Protein AF-A0A2D9E8N8-F1 (afdb_monomer_lite)

pLDDT: mean 74.77, std 14.78, range [50.44, 90.25]

Sequence (61 aa):
MKSQLLLIAFFSLILVSCKKEYNCVCGSDGGEPYVIIISANNLDDAITECSPPGSDCEIEE

Radius of gyration: 18.95 Å; chains: 1; bounding box: 38×18×58 Å

Secondary structure (DSSP, 8-state):
--SHHHHHHHHGGG----PEEEEEEE--TTS--EEEEEEESSHHHHHHHH--TT--EEEE-

Foldseek 3Di:
DPPVVVVVVVVVVVVPLQFDWWWKWFDDDVDDIDTDIDTHSDVVRVQCVRDPPPTRIDTDD

Structure (mmCIF, N/CA/C/O backbone):
data_AF-A0A2D9E8N8-F1
#
_entry.id   AF-A0A2D9E8N8-F1
#
loop_
_atom_site.group_PDB
_atom_site.id
_a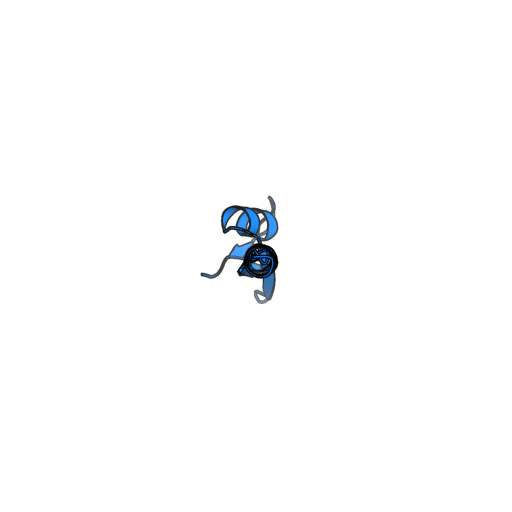tom_site.type_symbol
_atom_site.label_atom_id
_atom_site.label_alt_id
_atom_site.label_comp_id
_atom_site.label_asym_id
_atom_site.label_entity_id
_atom_site.label_seq_id
_atom_site.pdbx_PDB_ins_code
_atom_site.Cartn_x
_atom_site.Cartn_y
_atom_site.Cartn_z
_atom_site.occupancy
_atom_site.B_iso_or_equiv
_atom_site.auth_seq_id
_atom_site.auth_comp_id
_atom_site.auth_asym_id
_atom_site.auth_atom_id
_atom_site.pdbx_PDB_model_num
ATOM 1 N N . MET A 1 1 ? -21.736 -3.967 44.299 1.00 50.44 1 MET A N 1
ATOM 2 C CA . MET A 1 1 ? -22.078 -3.901 42.858 1.00 50.44 1 MET A CA 1
ATOM 3 C C . MET A 1 1 ? -21.412 -2.688 42.183 1.00 50.44 1 MET A C 1
ATOM 5 O O . MET A 1 1 ? -22.096 -1.815 41.679 1.00 50.44 1 MET A O 1
ATOM 9 N N . LYS A 1 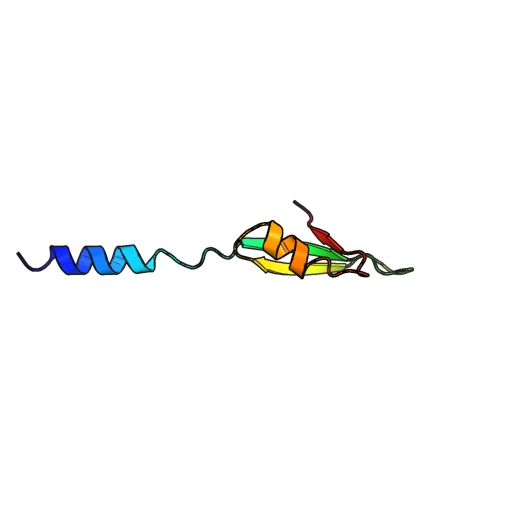2 ? -20.073 -2.589 42.205 1.00 51.28 2 LYS A N 1
ATOM 10 C CA . LYS A 1 2 ? -19.303 -1.509 41.536 1.00 51.28 2 LYS A CA 1
ATOM 11 C C . LYS A 1 2 ? -18.186 -2.037 40.622 1.00 51.28 2 LYS A C 1
ATOM 13 O O . LYS A 1 2 ? -17.588 -1.276 39.880 1.00 51.28 2 LYS A O 1
ATOM 18 N N . SER A 1 3 ? -17.929 -3.348 40.658 1.00 55.16 3 SER A N 1
ATOM 19 C CA . SER A 1 3 ? -16.779 -3.961 39.985 1.00 55.16 3 SER A CA 1
ATOM 20 C C . SER A 1 3 ? -17.056 -4.381 38.537 1.00 55.16 3 SER A C 1
ATOM 22 O O . SER A 1 3 ? -16.115 -4.562 37.778 1.00 55.16 3 SER A O 1
ATOM 24 N N . GLN A 1 4 ? -18.328 -4.519 38.137 1.00 56.25 4 GLN A N 1
ATOM 25 C CA . GLN A 1 4 ? -18.694 -4.927 36.773 1.00 56.25 4 GLN A CA 1
ATOM 26 C C . GLN A 1 4 ? -18.537 -3.807 35.731 1.00 56.25 4 GLN A C 1
ATOM 28 O O . GLN A 1 4 ? -18.288 -4.102 34.571 1.00 56.25 4 GLN A O 1
ATOM 33 N N . LEU A 1 5 ? -18.618 -2.531 36.129 1.00 53.00 5 LEU A N 1
ATOM 34 C CA . LEU A 1 5 ? -18.465 -1.398 35.204 1.00 53.00 5 LEU A CA 1
ATOM 35 C C . LEU A 1 5 ? -17.014 -1.194 34.738 1.00 53.00 5 LEU A C 1
ATOM 37 O O . LEU A 1 5 ? -16.789 -0.799 33.599 1.00 53.00 5 LEU A O 1
ATOM 41 N N . LEU A 1 6 ? -16.028 -1.516 35.583 1.00 53.88 6 LEU A N 1
ATOM 42 C CA . LEU A 1 6 ? -14.606 -1.389 35.236 1.00 53.88 6 LEU A CA 1
ATOM 43 C C . LEU A 1 6 ? -14.129 -2.468 34.251 1.00 53.88 6 LEU A C 1
ATOM 45 O O . LEU A 1 6 ? -13.218 -2.215 33.470 1.00 53.88 6 LEU A O 1
ATOM 49 N N . LEU A 1 7 ? -14.768 -3.642 34.241 1.00 54.00 7 LEU A N 1
ATOM 50 C CA . LEU A 1 7 ? -14.432 -4.728 33.313 1.00 54.00 7 LEU A CA 1
ATOM 51 C C . LEU A 1 7 ? -14.886 -4.434 31.875 1.00 54.00 7 LEU A C 1
ATOM 53 O O . LEU A 1 7 ? -14.210 -4.826 30.929 1.00 54.00 7 LEU A O 1
ATOM 57 N N . ILE A 1 8 ? -15.989 -3.697 31.704 1.00 56.03 8 ILE A N 1
ATOM 58 C CA . ILE A 1 8 ? -16.513 -3.326 30.380 1.00 56.03 8 ILE A CA 1
ATOM 59 C C . ILE A 1 8 ? -15.614 -2.271 29.716 1.00 56.03 8 ILE A C 1
ATOM 61 O O . ILE A 1 8 ? -15.337 -2.372 28.524 1.00 56.03 8 ILE A O 1
ATOM 65 N N . ALA A 1 9 ? -15.081 -1.317 30.488 1.00 55.41 9 ALA A N 1
ATOM 66 C CA . ALA A 1 9 ? -14.172 -0.288 29.972 1.00 55.41 9 ALA A CA 1
ATOM 67 C C . ALA A 1 9 ? -12.832 -0.862 29.464 1.00 55.41 9 ALA A C 1
ATOM 69 O O . ALA A 1 9 ? -12.233 -0.320 28.535 1.00 55.41 9 ALA A O 1
ATOM 70 N N . PHE A 1 10 ? -12.377 -1.979 30.041 1.00 50.91 10 PHE A N 1
ATOM 71 C CA . PHE A 1 10 ? -11.149 -2.655 29.614 1.00 50.91 10 PHE A CA 1
ATOM 72 C C . PHE A 1 10 ? -11.332 -3.450 28.313 1.00 50.91 10 PHE A C 1
ATOM 74 O O . PHE A 1 10 ? -10.406 -3.528 27.513 1.00 50.91 10 PHE A O 1
ATOM 81 N N . PHE A 1 11 ? -12.532 -3.982 28.057 1.00 52.41 11 PHE A N 1
ATOM 82 C CA . PHE A 1 11 ? -12.833 -4.701 26.813 1.00 52.41 11 PHE A CA 1
ATOM 83 C C . PHE A 1 11 ? -12.991 -3.769 25.603 1.00 52.41 11 PHE A C 1
ATOM 85 O O . PHE A 1 11 ? -12.669 -4.159 24.484 1.00 52.41 11 PHE A O 1
ATOM 92 N N . SER A 1 12 ? -13.422 -2.521 25.810 1.00 51.41 12 SER A N 1
ATOM 93 C CA . SER A 1 12 ? -13.564 -1.534 24.728 1.00 51.41 12 SER A CA 1
ATOM 94 C C . SER A 1 12 ? -12.236 -0.993 24.181 1.00 51.41 12 SER A C 1
ATOM 96 O O . SER A 1 12 ? -12.212 -0.491 23.062 1.00 51.41 12 SER A O 1
ATOM 98 N N . LEU A 1 13 ? -11.129 -1.115 24.924 1.00 51.16 13 LEU A N 1
ATOM 99 C CA . LEU A 1 13 ? -9.788 -0.706 24.467 1.00 51.16 13 LEU A CA 1
ATOM 100 C C . LEU A 1 13 ? -9.092 -1.768 23.598 1.00 51.16 13 LEU A C 1
ATOM 102 O O . LEU A 1 13 ? -8.061 -1.483 22.998 1.00 51.16 13 LEU A O 1
ATOM 106 N N . ILE A 1 14 ? -9.668 -2.973 23.497 1.00 52.28 14 ILE A N 1
ATOM 107 C CA . ILE A 1 14 ? -9.188 -4.049 22.613 1.00 52.28 14 ILE A CA 1
ATOM 108 C C . ILE A 1 14 ? -9.782 -3.905 21.196 1.00 52.28 14 ILE A C 1
ATOM 110 O O . ILE A 1 14 ? -9.504 -4.706 20.313 1.00 52.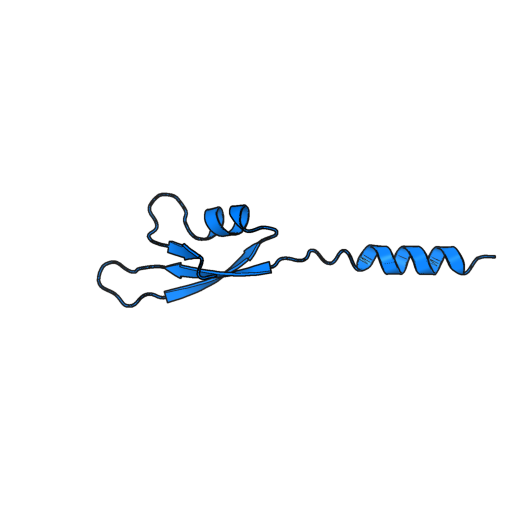28 14 ILE A O 1
ATOM 114 N N . LEU A 1 15 ? -10.518 -2.821 20.918 1.00 50.66 15 LEU A N 1
ATOM 115 C CA . LEU A 1 15 ? -10.650 -2.266 19.565 1.00 50.66 15 LEU A CA 1
ATOM 116 C C . LEU A 1 15 ? -9.358 -1.523 19.198 1.00 50.66 15 LEU A C 1
ATOM 118 O O . LEU A 1 15 ? -9.376 -0.361 18.793 1.00 50.66 15 LEU A O 1
ATOM 122 N N . VAL A 1 16 ? -8.223 -2.200 19.395 1.00 55.25 16 VAL A N 1
ATOM 123 C CA . VAL A 1 16 ? -6.962 -1.873 18.740 1.00 55.25 16 VAL A CA 1
ATOM 124 C C . VAL A 1 16 ? -7.338 -1.643 17.287 1.00 55.25 16 VAL A C 1
ATOM 126 O O . VAL A 1 16 ? -7.960 -2.516 16.686 1.00 55.25 16 VAL A O 1
ATOM 129 N N . SER A 1 17 ? -7.058 -0.455 16.752 1.00 54.59 17 SER A N 1
ATOM 130 C CA . SER A 1 17 ? -7.102 -0.224 15.314 1.00 54.59 17 SER A CA 1
ATOM 131 C C . SER A 1 17 ? -6.275 -1.328 14.668 1.00 54.59 17 SER A C 1
ATOM 133 O O . SER A 1 17 ? -5.049 -1.241 14.649 1.00 54.59 17 SER A O 1
ATOM 135 N N . CYS A 1 18 ? -6.935 -2.400 14.228 1.00 65.62 18 CYS A N 1
ATOM 136 C CA . CYS A 1 18 ? -6.322 -3.517 13.534 1.00 65.62 18 CYS A CA 1
ATOM 137 C C . CYS A 1 18 ? -5.958 -3.001 12.153 1.00 65.62 18 CYS A C 1
ATOM 139 O O . CYS A 1 18 ? -6.658 -3.251 11.175 1.00 65.62 18 CYS A O 1
ATOM 141 N N . LYS A 1 19 ? -4.889 -2.210 12.095 1.00 75.31 19 LYS A N 1
ATOM 142 C CA . LYS A 1 19 ? -4.233 -1.927 10.840 1.00 75.31 19 LYS A CA 1
ATOM 143 C C . LYS A 1 19 ? -3.538 -3.212 10.437 1.00 75.31 19 LYS A C 1
ATOM 145 O O . LYS A 1 19 ? -2.736 -3.758 11.195 1.00 75.31 19 LYS A O 1
ATOM 150 N N . LYS A 1 20 ? -3.915 -3.720 9.278 1.00 84.44 20 LYS A N 1
ATOM 151 C CA . LYS A 1 20 ? -3.254 -4.852 8.658 1.00 84.44 20 LYS A CA 1
ATOM 152 C C . LYS A 1 20 ? -2.072 -4.309 7.863 1.00 84.44 20 LYS A C 1
ATOM 154 O O . LYS A 1 20 ? -2.178 -3.265 7.220 1.00 84.44 20 LYS A O 1
ATOM 159 N N . GLU A 1 21 ? -0.943 -4.992 7.968 1.00 89.50 21 GLU A N 1
ATOM 160 C CA . GLU A 1 21 ? 0.216 -4.719 7.129 1.00 89.50 21 GLU A CA 1
ATOM 161 C C . GLU A 1 21 ? 0.028 -5.417 5.779 1.00 89.50 21 GLU A C 1
ATOM 163 O O . GLU A 1 21 ? -0.433 -6.561 5.730 1.00 89.50 21 GLU A O 1
ATOM 168 N N . TYR A 1 22 ? 0.348 -4.712 4.698 1.00 88.81 22 TYR A N 1
ATOM 169 C CA . TYR A 1 22 ? 0.314 -5.217 3.331 1.00 88.81 22 TYR A CA 1
ATOM 170 C C . TYR A 1 22 ? 1.670 -4.979 2.678 1.00 88.81 22 TYR A C 1
ATOM 172 O O . TYR A 1 22 ? 2.278 -3.918 2.856 1.00 88.81 22 TYR A O 1
ATOM 180 N N . ASN A 1 23 ? 2.121 -5.968 1.913 1.00 89.56 23 ASN A N 1
ATOM 181 C CA . ASN A 1 23 ? 3.335 -5.869 1.123 1.00 89.56 23 ASN A CA 1
ATOM 182 C C . ASN A 1 23 ? 2.975 -5.260 -0.228 1.00 89.56 23 ASN A C 1
ATOM 184 O O . ASN A 1 23 ? 2.228 -5.845 -1.006 1.00 89.56 23 ASN A O 1
ATOM 188 N N . CYS A 1 24 ? 3.495 -4.072 -0.484 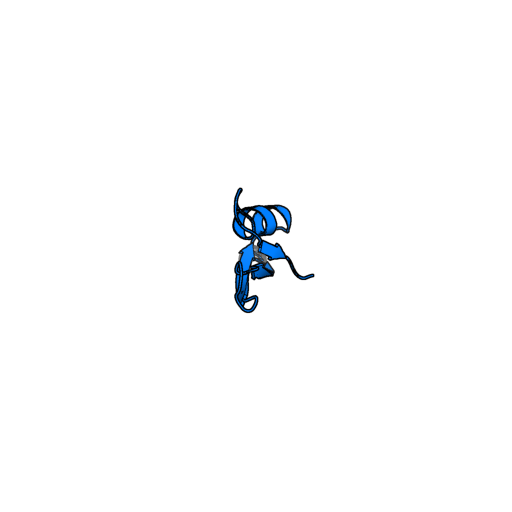1.00 90.25 24 CYS A N 1
ATOM 189 C CA . CYS A 1 24 ? 3.358 -3.367 -1.741 1.00 90.25 24 CYS A CA 1
ATOM 190 C C . CYS A 1 24 ? 4.645 -3.548 -2.547 1.00 90.25 24 CYS A C 1
ATOM 192 O O . CYS A 1 24 ? 5.702 -3.052 -2.154 1.00 90.25 24 CYS A O 1
ATOM 194 N N . VAL A 1 25 ? 4.574 -4.287 -3.646 1.00 89.12 25 VAL A N 1
ATOM 195 C CA . VAL A 1 25 ? 5.694 -4.552 -4.547 1.00 89.12 25 VAL A CA 1
ATOM 196 C C . VAL A 1 25 ? 5.668 -3.515 -5.655 1.00 89.12 25 VAL A C 1
ATOM 198 O O . VAL A 1 25 ? 4.735 -3.477 -6.447 1.00 89.12 25 VAL A O 1
ATOM 201 N N . CYS A 1 26 ? 6.697 -2.682 -5.723 1.00 87.81 26 CYS A N 1
ATOM 202 C CA . CYS A 1 26 ? 6.845 -1.675 -6.761 1.00 87.81 26 CYS A CA 1
ATOM 203 C C . CYS A 1 26 ? 7.864 -2.128 -7.805 1.00 87.81 26 CYS A C 1
ATOM 205 O O . CYS A 1 26 ? 9.018 -2.439 -7.482 1.00 87.81 26 CYS A O 1
ATOM 207 N N . GLY A 1 27 ? 7.435 -2.142 -9.065 1.00 82.25 27 GLY A N 1
ATOM 208 C CA . GLY A 1 27 ? 8.313 -2.269 -10.217 1.00 82.25 27 GLY A CA 1
ATOM 209 C C . GLY A 1 27 ? 9.127 -0.992 -10.409 1.00 82.25 27 GLY A C 1
ATOM 210 O O . GLY A 1 27 ? 8.608 0.117 -10.312 1.00 82.25 27 GLY A O 1
ATOM 211 N N . SER A 1 28 ? 10.423 -1.143 -10.670 1.00 72.06 28 SER A N 1
ATOM 212 C CA . SER A 1 28 ? 11.280 -0.043 -11.109 1.00 72.06 28 SER A CA 1
ATOM 213 C C . SER A 1 28 ? 11.574 -0.240 -12.590 1.00 72.06 28 SER A C 1
ATOM 215 O O . SER A 1 28 ? 12.102 -1.286 -12.973 1.00 72.06 28 SER A O 1
ATOM 217 N N . ASP A 1 29 ? 11.231 0.743 -13.423 1.00 66.75 29 ASP A N 1
ATOM 218 C CA . ASP A 1 29 ? 11.520 0.739 -14.859 1.00 66.75 29 ASP A CA 1
ATOM 219 C C . ASP A 1 29 ? 13.038 0.574 -15.094 1.00 66.75 29 ASP A C 1
ATOM 221 O O . ASP A 1 29 ? 13.831 1.505 -14.935 1.00 66.75 29 ASP A O 1
ATOM 225 N N . GLY A 1 30 ? 13.460 -0.649 -15.437 1.00 69.69 30 GLY A N 1
ATOM 226 C CA . GLY A 1 30 ? 14.865 -1.011 -15.660 1.00 69.69 30 GLY A CA 1
ATOM 227 C C . GLY A 1 30 ? 15.671 -1.395 -14.410 1.00 69.69 30 GLY A C 1
ATOM 228 O O . GLY A 1 30 ? 16.892 -1.533 -14.514 1.00 69.69 30 GLY A O 1
ATOM 229 N N . GLY A 1 31 ? 15.022 -1.579 -13.254 1.00 77.06 31 GLY A N 1
ATOM 230 C CA . GLY A 1 31 ? 15.640 -2.005 -11.992 1.00 77.06 31 GLY A CA 1
ATOM 231 C C . GLY A 1 31 ? 15.045 -3.292 -11.407 1.00 77.06 31 GLY A C 1
ATOM 232 O O . GLY A 1 31 ? 14.172 -3.926 -11.995 1.00 77.06 31 GLY A O 1
ATOM 233 N N . GLU A 1 32 ? 15.533 -3.683 -10.228 1.00 79.12 32 GLU A N 1
ATOM 234 C CA . GLU A 1 32 ? 14.960 -4.790 -9.452 1.00 79.12 32 GLU A CA 1
ATOM 235 C C . GLU A 1 32 ? 13.718 -4.296 -8.683 1.00 79.12 32 GLU A C 1
ATOM 237 O O . GLU A 1 32 ? 13.735 -3.166 -8.178 1.00 79.12 32 GLU A O 1
ATOM 242 N N . PRO A 1 33 ? 12.637 -5.094 -8.597 1.00 83.44 33 PRO A N 1
ATOM 243 C CA . PRO A 1 33 ? 11.453 -4.719 -7.832 1.00 83.44 33 PRO A CA 1
ATOM 244 C C . PRO A 1 33 ? 11.792 -4.579 -6.345 1.00 83.44 33 PRO A C 1
ATOM 246 O O . PRO A 1 33 ? 12.646 -5.296 -5.817 1.00 83.44 33 PRO A O 1
ATOM 249 N N . TYR A 1 34 ? 11.107 -3.670 -5.657 1.00 84.50 34 TYR A N 1
ATOM 250 C CA . TYR A 1 34 ? 11.291 -3.439 -4.225 1.00 84.50 34 TYR A CA 1
ATOM 251 C C . TYR A 1 34 ? 9.962 -3.515 -3.478 1.00 84.50 34 TYR A C 1
ATOM 253 O O . TYR A 1 34 ? 8.909 -3.213 -4.031 1.00 84.50 34 TYR A O 1
ATOM 261 N N . VAL A 1 35 ? 10.015 -3.923 -2.208 1.00 88.31 35 VAL A N 1
ATOM 262 C CA . VAL A 1 35 ? 8.826 -4.116 -1.369 1.00 88.31 35 VAL A CA 1
ATOM 263 C C . VAL A 1 35 ? 8.747 -3.021 -0.312 1.00 88.31 35 VAL A C 1
ATOM 265 O O . VAL A 1 35 ? 9.725 -2.751 0.390 1.00 88.31 35 VAL A O 1
ATOM 268 N N . ILE A 1 36 ? 7.572 -2.415 -0.178 1.00 88.25 36 ILE A N 1
ATOM 269 C CA . ILE A 1 36 ? 7.223 -1.453 0.865 1.00 88.25 36 ILE A CA 1
ATOM 270 C C . ILE A 1 36 ? 6.137 -2.075 1.740 1.00 88.25 36 ILE A C 1
ATOM 272 O O . ILE A 1 36 ? 5.186 -2.661 1.233 1.00 88.25 36 ILE A O 1
ATOM 276 N N . ILE A 1 37 ? 6.253 -1.928 3.057 1.00 89.81 37 ILE A N 1
ATOM 277 C CA . ILE A 1 37 ? 5.215 -2.370 3.990 1.00 89.81 37 ILE A CA 1
ATOM 278 C C . ILE A 1 37 ? 4.326 -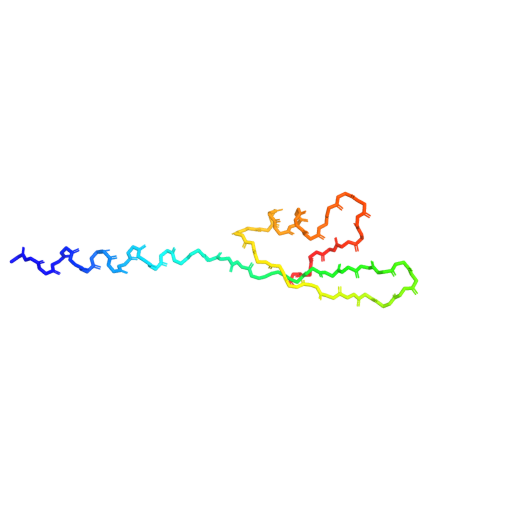1.172 4.312 1.00 89.81 37 ILE A C 1
ATOM 280 O O . ILE A 1 37 ? 4.808 -0.163 4.834 1.00 89.81 37 ILE A O 1
ATOM 284 N N . ILE A 1 38 ? 3.036 -1.291 4.017 1.00 89.50 38 ILE A N 1
ATOM 285 C CA . ILE A 1 38 ? 2.019 -0.271 4.304 1.00 89.50 38 ILE A CA 1
ATOM 286 C C . ILE A 1 38 ? 1.006 -0.802 5.314 1.00 89.50 38 ILE A C 1
ATOM 288 O O . ILE A 1 38 ? 0.730 -1.997 5.371 1.00 89.50 38 ILE A O 1
ATOM 292 N N . SER A 1 39 ? 0.454 0.086 6.139 1.00 89.69 39 SER A N 1
ATOM 293 C CA . SER A 1 39 ? -0.418 -0.281 7.257 1.00 89.69 39 SER A CA 1
ATOM 294 C C . SER A 1 39 ? -1.792 0.361 7.089 1.00 89.69 39 SER A C 1
ATOM 296 O O . SER A 1 39 ? -1.972 1.547 7.380 1.00 89.69 39 SER A O 1
ATOM 298 N N . ALA A 1 40 ? -2.769 -0.433 6.653 1.00 87.75 40 ALA A N 1
ATOM 299 C CA . ALA A 1 40 ? -4.096 0.044 6.270 1.00 87.75 40 ALA A CA 1
ATOM 300 C C . ALA A 1 40 ? -5.220 -0.697 7.009 1.00 87.75 40 ALA A C 1
ATOM 302 O O . ALA A 1 40 ? -5.051 -1.815 7.501 1.00 87.75 40 ALA A O 1
ATOM 303 N N . ASN A 1 41 ? -6.395 -0.070 7.102 1.00 85.75 41 ASN A N 1
ATOM 304 C CA . ASN A 1 41 ? -7.542 -0.657 7.806 1.00 85.75 41 ASN A CA 1
ATOM 305 C C . ASN A 1 41 ? -8.254 -1.739 6.975 1.00 85.75 41 ASN A C 1
ATOM 307 O O . ASN A 1 41 ? -8.918 -2.610 7.532 1.00 85.75 41 ASN A O 1
ATOM 311 N N . ASN A 1 42 ? -8.142 -1.672 5.649 1.00 86.12 42 ASN A N 1
ATOM 312 C CA . ASN A 1 42 ? -8.745 -2.590 4.688 1.00 86.12 42 ASN A CA 1
ATOM 313 C C . ASN A 1 42 ? -7.871 -2.661 3.418 1.00 86.12 42 ASN A C 1
ATOM 315 O O . ASN A 1 42 ? -6.873 -1.947 3.314 1.00 86.12 42 ASN A O 1
ATOM 319 N N . LEU A 1 43 ? -8.216 -3.564 2.496 1.00 85.50 43 LEU A N 1
ATOM 320 C CA . LEU A 1 43 ? -7.447 -3.799 1.273 1.00 85.50 43 LEU A CA 1
ATOM 321 C C . LEU A 1 43 ?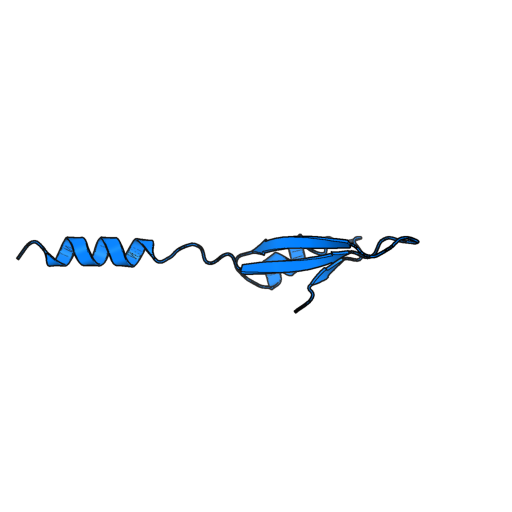 -7.551 -2.624 0.289 1.00 85.50 43 LEU A C 1
ATOM 323 O O . LEU A 1 43 ? -6.552 -2.269 -0.317 1.00 85.50 43 LEU A O 1
ATOM 327 N N . ASP A 1 44 ? -8.716 -1.990 0.157 1.00 87.00 44 ASP A N 1
ATOM 328 C CA . ASP A 1 44 ? -8.922 -0.869 -0.773 1.00 87.00 44 ASP A CA 1
ATOM 329 C C . ASP A 1 44 ? -8.073 0.364 -0.405 1.00 87.00 44 ASP A C 1
ATOM 331 O O . ASP A 1 44 ? -7.461 0.996 -1.274 1.00 87.00 44 ASP A O 1
ATOM 335 N N . ASP A 1 45 ? -7.982 0.669 0.893 1.00 88.56 45 ASP A N 1
ATOM 336 C CA . ASP A 1 45 ? -7.098 1.702 1.441 1.00 88.56 45 ASP A CA 1
ATOM 337 C C . ASP A 1 45 ? -5.636 1.365 1.120 1.00 88.56 45 ASP A C 1
ATOM 339 O O . ASP A 1 45 ? -4.883 2.223 0.659 1.00 88.56 45 ASP A O 1
ATOM 343 N N . ALA A 1 46 ? -5.253 0.097 1.310 1.00 87.88 46 ALA A N 1
ATOM 344 C CA . ALA A 1 46 ? -3.911 -0.373 1.007 1.00 87.88 46 ALA A CA 1
ATOM 345 C C . ALA A 1 46 ? -3.594 -0.252 -0.491 1.00 87.88 46 ALA A C 1
ATOM 347 O O . ALA A 1 46 ? -2.507 0.191 -0.838 1.00 87.88 46 ALA A O 1
ATOM 348 N N . ILE A 1 47 ? -4.523 -0.610 -1.385 1.00 87.38 47 ILE A N 1
ATOM 349 C CA . ILE A 1 47 ? -4.339 -0.517 -2.844 1.00 87.38 47 ILE A CA 1
ATOM 350 C C . ILE A 1 47 ? -4.148 0.941 -3.260 1.00 87.38 47 ILE A C 1
ATOM 352 O O . ILE A 1 47 ? -3.261 1.248 -4.054 1.00 87.38 47 ILE A O 1
ATOM 356 N N . THR A 1 48 ? -4.954 1.844 -2.703 1.00 88.12 48 THR A N 1
ATOM 357 C CA . THR A 1 48 ? -4.878 3.277 -3.014 1.00 88.12 48 THR A CA 1
ATOM 358 C C . THR A 1 48 ? -3.553 3.885 -2.549 1.00 88.12 48 THR A C 1
ATOM 360 O O . THR A 1 48 ? -2.994 4.742 -3.233 1.00 88.12 48 THR A O 1
ATOM 363 N N . GLU A 1 49 ? -3.046 3.445 -1.396 1.00 87.62 49 GLU A N 1
ATOM 364 C CA . GLU A 1 49 ? -1.759 3.889 -0.852 1.00 87.62 49 GLU A CA 1
ATOM 365 C C . GLU A 1 49 ? -0.565 3.243 -1.572 1.00 87.62 49 GLU A C 1
ATOM 367 O O . GLU A 1 49 ? 0.436 3.913 -1.817 1.00 87.62 49 GLU A O 1
ATOM 372 N N . CYS A 1 50 ? -0.688 1.967 -1.947 1.00 87.50 50 CYS A N 1
ATOM 373 C CA . CYS A 1 50 ? 0.332 1.208 -2.663 1.00 87.50 50 CYS A CA 1
ATOM 374 C C . CYS A 1 50 ? 0.502 1.691 -4.103 1.00 87.50 50 CYS A C 1
ATOM 376 O O . CYS A 1 50 ? 1.631 1.876 -4.546 1.00 87.50 50 CYS A O 1
ATOM 378 N N . SER A 1 51 ? -0.605 1.912 -4.820 1.00 85.44 51 SER A N 1
ATOM 379 C CA . SER A 1 51 ? -0.615 2.148 -6.264 1.00 85.44 51 SER A CA 1
ATOM 380 C C . SER A 1 51 ? -1.301 3.464 -6.660 1.00 85.44 51 SER A C 1
ATOM 382 O O . SER A 1 51 ? -2.344 3.448 -7.329 1.00 85.44 51 SER A O 1
ATOM 384 N N . PRO A 1 52 ? -0.757 4.633 -6.275 1.00 80.69 52 PRO A N 1
ATOM 385 C CA . PRO A 1 52 ? -1.239 5.907 -6.792 1.00 80.69 52 PRO A CA 1
ATOM 386 C C . PRO A 1 52 ? -1.187 5.960 -8.336 1.00 80.69 52 PRO A C 1
ATOM 388 O O . PRO A 1 52 ? -0.379 5.294 -8.980 1.00 80.69 52 PRO A O 1
ATOM 391 N N . PRO A 1 53 ? -2.045 6.764 -8.987 1.00 76.94 53 PRO A N 1
ATOM 392 C CA . PRO A 1 53 ? -2.089 6.829 -10.446 1.00 76.94 53 PRO A CA 1
ATOM 393 C C . PRO A 1 53 ? -0.728 7.239 -11.030 1.00 76.94 53 PRO A C 1
ATOM 395 O O . PRO A 1 53 ? -0.244 8.342 -10.775 1.00 76.94 53 PRO A O 1
ATOM 398 N N . GLY A 1 54 ? -0.140 6.351 -11.837 1.00 71.38 54 GLY A N 1
ATOM 399 C CA . GLY A 1 54 ? 1.186 6.527 -12.437 1.00 71.38 54 GLY A CA 1
ATOM 400 C C . GLY A 1 54 ? 2.326 5.776 -11.738 1.00 71.38 54 GLY A C 1
ATOM 401 O O . GLY A 1 54 ? 3.467 5.951 -12.152 1.00 71.38 54 GLY A O 1
ATOM 402 N N . SER A 1 55 ? 2.048 4.967 -10.708 1.00 74.94 55 SER A N 1
ATOM 403 C CA . SER A 1 55 ? 3.013 4.019 -10.131 1.00 74.94 55 SER A CA 1
ATOM 404 C C . SER A 1 55 ? 2.764 2.585 -10.602 1.00 74.94 55 SER A C 1
ATOM 406 O O . SER A 1 55 ? 1.610 2.166 -10.664 1.00 74.94 55 SER A O 1
ATOM 408 N N . ASP A 1 56 ? 3.832 1.816 -10.805 1.00 82.56 56 ASP A N 1
ATOM 409 C CA . ASP A 1 56 ? 3.785 0.380 -11.124 1.00 82.56 56 ASP A CA 1
ATOM 410 C C . ASP A 1 56 ? 3.895 -0.478 -9.852 1.00 82.56 56 ASP A C 1
ATOM 412 O O . ASP A 1 56 ? 4.790 -1.315 -9.716 1.00 82.56 56 ASP A O 1
ATOM 416 N N . CYS A 1 57 ? 3.033 -0.216 -8.870 1.00 86.62 57 CYS A N 1
ATOM 417 C CA . CYS A 1 57 ? 3.052 -0.900 -7.580 1.00 86.62 57 CYS A CA 1
ATOM 418 C C . CYS A 1 57 ? 1.816 -1.787 -7.403 1.00 86.62 57 CYS A C 1
ATOM 420 O O . CYS A 1 57 ? 0.707 -1.372 -7.718 1.00 86.62 57 CYS A O 1
ATOM 422 N N . GLU A 1 58 ? 1.982 -2.994 -6.868 1.00 87.25 58 GLU A N 1
ATOM 423 C CA . GLU A 1 58 ? 0.896 -3.955 -6.652 1.00 87.25 58 GLU A CA 1
ATOM 424 C C . GLU A 1 58 ? 0.986 -4.582 -5.257 1.00 87.25 58 GLU A C 1
ATOM 426 O O . GLU A 1 58 ? 2.071 -4.737 -4.699 1.00 87.25 58 GLU A O 1
ATOM 431 N N . ILE A 1 59 ? -0.158 -4.945 -4.670 1.00 87.06 59 ILE A N 1
ATOM 432 C CA . ILE A 1 59 ? -0.173 -5.665 -3.391 1.00 87.06 59 ILE A CA 1
ATOM 433 C C . ILE A 1 59 ? 0.068 -7.152 -3.635 1.00 87.06 59 ILE A C 1
ATOM 435 O O . ILE A 1 59 ? -0.661 -7.779 -4.401 1.00 87.06 59 ILE A O 1
ATOM 439 N N . GLU A 1 60 ? 1.050 -7.715 -2.932 1.00 80.38 60 GLU A N 1
ATOM 440 C CA . GLU A 1 60 ? 1.267 -9.160 -2.851 1.00 80.38 60 GLU A CA 1
ATOM 441 C C . GLU A 1 60 ? 0.417 -9.727 -1.698 1.00 80.38 60 GLU A C 1
ATOM 443 O O . GLU A 1 60 ? 0.515 -9.247 -0.562 1.00 80.38 60 GLU A O 1
ATOM 448 N N . GLU A 1 61 ? -0.463 -10.690 -2.003 1.00 63.72 61 GLU A N 1
ATOM 449 C CA . GLU A 1 61 ? -1.371 -11.339 -1.033 1.00 63.72 61 GLU A CA 1
ATOM 450 C C . GLU A 1 61 ? -0.669 -12.299 -0.062 1.00 63.72 61 GLU A C 1
ATOM 452 O O . GLU A 1 61 ? 0.157 -13.128 -0.509 1.00 63.72 61 GLU A O 1
#